Protein AF-A0A948FM49-F1 (afdb_monomer)

Structure (mmCIF, N/CA/C/O backbone):
data_AF-A0A948FM49-F1
#
_entry.id   AF-A0A948FM49-F1
#
loop_
_atom_site.group_PDB
_atom_site.id
_atom_site.type_symbol
_atom_site.label_atom_id
_atom_site.label_alt_id
_atom_site.label_comp_id
_atom_site.label_asym_id
_atom_site.label_entity_id
_atom_site.label_seq_id
_atom_site.pdbx_PDB_ins_code
_atom_site.Cartn_x
_atom_site.Cartn_y
_atom_site.Cartn_z
_atom_site.occupancy
_atom_site.B_iso_or_equiv
_atom_site.auth_seq_id
_atom_site.auth_comp_id
_atom_site.auth_asym_id
_atom_site.auth_atom_id
_atom_site.pdbx_PDB_model_num
ATOM 1 N N . MET A 1 1 ? -2.551 8.325 7.011 1.00 91.44 1 MET A N 1
ATOM 2 C CA . MET A 1 1 ? -2.493 7.327 5.920 1.00 91.44 1 MET A CA 1
ATOM 3 C C . MET A 1 1 ? -3.037 7.851 4.592 1.00 91.44 1 MET A C 1
ATOM 5 O O . MET A 1 1 ? -2.312 7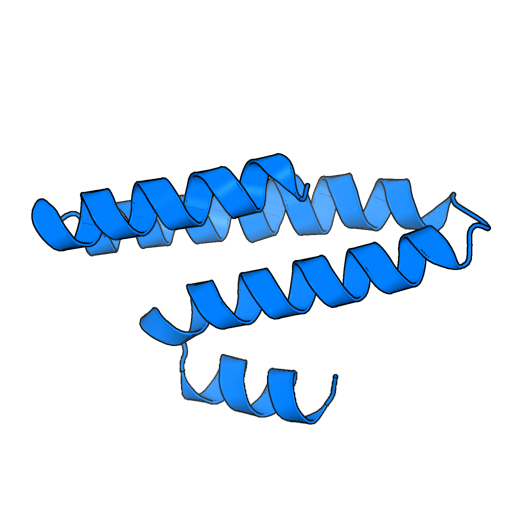.812 3.611 1.00 91.44 1 MET A O 1
ATOM 9 N N . LEU A 1 2 ? -4.259 8.393 4.535 1.00 93.12 2 LEU A N 1
ATOM 10 C CA . LEU A 1 2 ? -4.862 8.874 3.277 1.00 93.12 2 LEU A CA 1
ATOM 11 C C . LEU A 1 2 ? -3.996 9.892 2.513 1.00 93.12 2 LEU A C 1
ATOM 13 O O . LEU A 1 2 ? -3.799 9.755 1.310 1.00 93.12 2 LEU A O 1
ATOM 17 N N . THR A 1 3 ? -3.401 10.860 3.216 1.00 95.31 3 THR A N 1
ATOM 18 C CA . THR A 1 3 ? -2.456 11.818 2.615 1.00 95.31 3 THR A CA 1
ATOM 19 C C . THR A 1 3 ? -1.240 11.124 2.002 1.00 95.31 3 THR A C 1
ATOM 21 O O . THR A 1 3 ? -0.793 11.505 0.926 1.00 95.31 3 THR A O 1
ATOM 24 N N . ARG A 1 4 ? -0.733 10.071 2.656 1.00 94.88 4 ARG A N 1
ATOM 25 C CA . ARG A 1 4 ? 0.411 9.290 2.175 1.00 94.88 4 ARG A CA 1
ATOM 26 C C . ARG A 1 4 ? 0.062 8.509 0.910 1.00 94.88 4 ARG A C 1
ATOM 28 O O . ARG A 1 4 ? 0.844 8.500 -0.028 1.00 94.88 4 ARG A O 1
ATOM 35 N N . ILE A 1 5 ? -1.136 7.927 0.857 1.00 96.06 5 ILE A N 1
ATOM 36 C CA . ILE A 1 5 ? -1.659 7.263 -0.344 1.00 96.06 5 ILE A CA 1
ATOM 37 C C . ILE A 1 5 ? -1.776 8.264 -1.495 1.00 96.06 5 ILE A C 1
ATOM 39 O O . ILE A 1 5 ? -1.298 7.984 -2.587 1.00 96.06 5 ILE A O 1
ATOM 43 N N . LYS A 1 6 ? -2.341 9.455 -1.255 1.00 96.50 6 LYS A N 1
ATOM 44 C CA . LYS A 1 6 ? -2.423 10.511 -2.276 1.00 96.50 6 LYS A CA 1
ATOM 45 C C . LYS A 1 6 ? -1.043 10.863 -2.848 1.00 96.50 6 LYS A C 1
ATOM 47 O O . LYS A 1 6 ? -0.915 10.995 -4.059 1.00 96.50 6 LYS A O 1
ATOM 52 N N . GLN A 1 7 ? -0.027 10.985 -1.991 1.00 97.12 7 GLN A N 1
ATOM 53 C CA . GLN A 1 7 ? 1.353 11.229 -2.422 1.00 97.12 7 GLN A CA 1
ATOM 54 C C . GLN A 1 7 ? 1.900 10.079 -3.275 1.00 97.12 7 GLN A C 1
ATOM 56 O O . GLN A 1 7 ? 2.504 10.339 -4.306 1.00 97.12 7 GLN A O 1
ATOM 61 N N . LEU A 1 8 ? 1.645 8.822 -2.898 1.00 96.88 8 LEU A N 1
ATOM 62 C CA . LEU A 1 8 ? 2.097 7.666 -3.679 1.00 96.88 8 LEU A CA 1
ATOM 63 C C . LEU A 1 8 ? 1.538 7.657 -5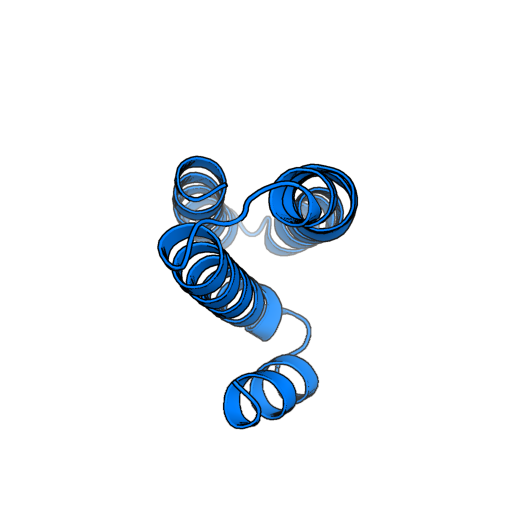.106 1.00 96.88 8 LEU A C 1
ATOM 65 O O . LEU A 1 8 ? 2.271 7.313 -6.022 1.00 96.88 8 LEU A O 1
ATOM 69 N N . TYR A 1 9 ? 0.283 8.064 -5.319 1.00 96.50 9 TYR A N 1
ATOM 70 C CA . TYR A 1 9 ? -0.261 8.188 -6.679 1.00 96.50 9 TYR A CA 1
ATOM 71 C C . TYR A 1 9 ? 0.477 9.259 -7.499 1.00 96.50 9 TYR A C 1
ATOM 73 O O . TYR A 1 9 ? 0.854 9.003 -8.634 1.00 96.50 9 TYR A O 1
ATOM 81 N N . GLN A 1 10 ? 0.766 10.423 -6.908 1.00 96.38 10 GLN A N 1
ATOM 82 C CA . GLN A 1 10 ? 1.524 11.487 -7.589 1.00 96.38 10 GLN A CA 1
ATOM 83 C C . GLN A 1 10 ? 2.962 11.056 -7.922 1.00 96.38 10 GLN A C 1
ATOM 85 O O . GLN A 1 10 ? 3.523 11.407 -8.962 1.00 96.38 10 GLN A O 1
ATOM 90 N N . GLU A 1 11 ? 3.575 10.291 -7.024 1.00 96.56 11 GLU A N 1
ATOM 91 C CA . GLU A 1 11 ? 4.910 9.735 -7.222 1.00 96.56 11 GLU A CA 1
ATOM 92 C C . GLU A 1 11 ? 4.919 8.621 -8.272 1.00 96.56 11 GLU A C 1
ATOM 94 O O . GLU A 1 11 ? 5.877 8.541 -9.037 1.00 96.56 11 GLU A O 1
ATOM 99 N N . LEU A 1 12 ? 3.863 7.805 -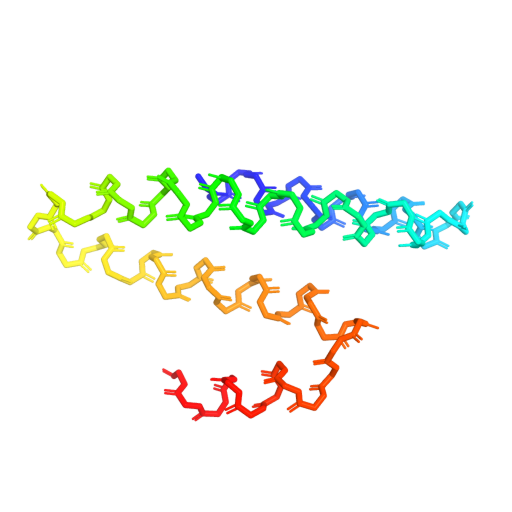8.350 1.00 96.19 12 LEU A N 1
ATOM 100 C CA . LEU A 1 12 ? 3.696 6.799 -9.398 1.00 96.19 12 LEU A CA 1
ATOM 101 C C . LEU A 1 12 ? 3.632 7.458 -10.777 1.00 96.19 12 LEU A C 1
ATOM 103 O O . LEU A 1 12 ? 4.373 7.048 -11.668 1.00 96.19 12 LEU A O 1
ATOM 107 N N . ASP A 1 13 ? 2.817 8.503 -10.938 1.00 94.88 13 ASP A N 1
ATOM 108 C CA . ASP A 1 13 ? 2.725 9.252 -12.199 1.00 94.88 13 ASP A CA 1
ATOM 109 C C . ASP A 1 13 ? 4.107 9.772 -12.624 1.00 94.88 13 ASP A C 1
ATOM 111 O O . ASP A 1 13 ? 4.539 9.611 -13.767 1.00 94.88 13 ASP A O 1
ATOM 115 N N . THR A 1 14 ? 4.860 10.317 -11.665 1.00 95.88 14 THR A N 1
ATOM 116 C CA . THR A 1 14 ? 6.230 10.793 -11.895 1.00 95.88 14 THR A CA 1
ATOM 117 C C . THR A 1 14 ? 7.171 9.645 -12.277 1.00 95.88 14 THR A C 1
ATOM 119 O O . THR A 1 14 ? 7.963 9.777 -13.213 1.00 95.88 14 THR A O 1
ATOM 122 N N . ALA A 1 15 ? 7.085 8.501 -11.594 1.00 95.44 15 ALA A N 1
ATOM 123 C CA . ALA A 1 15 ? 7.903 7.320 -11.865 1.00 95.44 15 ALA A CA 1
ATOM 124 C C . ALA A 1 15 ? 7.616 6.721 -13.249 1.00 95.44 15 ALA A C 1
ATOM 126 O O . ALA A 1 15 ? 8.549 6.288 -13.926 1.00 95.44 15 ALA A O 1
ATOM 127 N N . MET A 1 16 ? 6.359 6.751 -13.704 1.00 93.25 16 MET A N 1
ATOM 128 C CA . MET A 1 16 ? 5.973 6.331 -15.056 1.00 93.25 16 MET A CA 1
ATOM 129 C C . MET A 1 16 ? 6.593 7.236 -16.123 1.00 93.25 16 MET A C 1
ATOM 131 O O . MET A 1 16 ? 7.111 6.736 -17.117 1.00 93.25 16 MET A O 1
ATOM 135 N N . MET A 1 17 ? 6.606 8.553 -15.903 1.00 95.31 17 MET A N 1
ATOM 136 C CA . MET A 1 17 ? 7.200 9.511 -16.847 1.00 95.31 17 MET A CA 1
ATOM 137 C C . MET A 1 17 ? 8.732 9.460 -1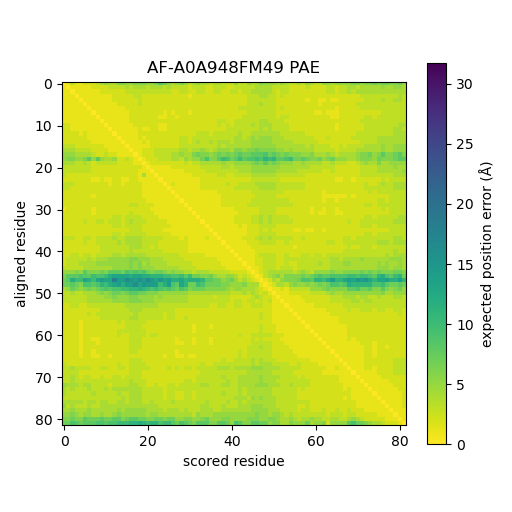6.890 1.00 95.31 17 MET A C 1
ATOM 139 O O . MET A 1 17 ? 9.333 9.798 -17.906 1.00 95.31 17 MET A O 1
ATOM 143 N N . THR A 1 18 ? 9.369 9.055 -15.792 1.00 94.94 18 THR A N 1
ATOM 144 C CA . THR A 1 18 ? 10.833 9.075 -15.624 1.00 94.94 18 THR A CA 1
ATOM 145 C C . THR A 1 18 ? 11.482 7.693 -15.689 1.00 94.94 18 THR A C 1
ATOM 147 O O . THR A 1 18 ? 12.690 7.574 -15.502 1.00 94.94 18 THR A O 1
ATOM 150 N N . ASN A 1 19 ? 10.696 6.652 -15.978 1.00 91.12 19 ASN A N 1
ATOM 151 C CA . ASN A 1 19 ? 11.131 5.255 -16.027 1.00 91.12 19 ASN A CA 1
ATOM 152 C C . ASN A 1 19 ? 11.756 4.742 -14.706 1.00 91.12 19 ASN A C 1
ATOM 154 O O . ASN A 1 19 ? 12.615 3.865 -14.720 1.00 91.12 19 ASN A O 1
ATOM 158 N N . MET A 1 20 ? 11.303 5.272 -13.561 1.00 95.50 20 MET A N 1
ATOM 159 C CA . MET A 1 20 ? 11.758 4.916 -12.202 1.00 95.50 20 MET A CA 1
ATOM 160 C C . MET A 1 20 ? 10.762 3.998 -11.465 1.00 95.50 20 MET A C 1
ATOM 162 O O . MET A 1 20 ? 10.546 4.090 -10.253 1.00 95.50 20 MET A O 1
ATOM 166 N N . ILE A 1 21 ? 10.082 3.125 -12.212 1.00 94.50 21 ILE A N 1
ATOM 167 C CA . ILE A 1 21 ? 9.088 2.188 -11.667 1.00 94.50 21 ILE A CA 1
ATOM 168 C C . ILE A 1 21 ? 9.698 1.188 -10.666 1.00 94.50 21 ILE A C 1
ATOM 170 O O . ILE A 1 21 ? 9.055 0.916 -9.649 1.00 94.50 21 ILE A O 1
ATOM 174 N N . PRO A 1 22 ? 10.914 0.645 -10.856 1.00 94.56 22 PRO A N 1
ATOM 175 C CA . PRO A 1 22 ? 11.528 -0.231 -9.855 1.00 94.56 22 PRO A CA 1
ATOM 176 C C . PRO A 1 22 ? 11.764 0.458 -8.500 1.00 94.56 22 PRO A C 1
ATOM 178 O O . PRO A 1 22 ? 11.512 -0.134 -7.446 1.00 94.56 22 PRO A O 1
ATOM 181 N N . GLU A 1 23 ? 12.210 1.714 -8.506 1.00 95.31 23 GLU A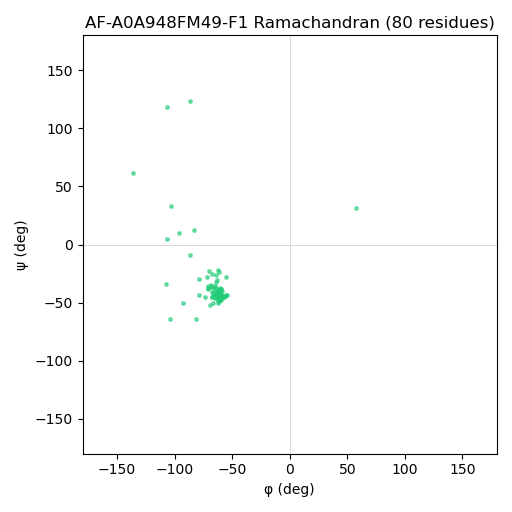 N 1
ATOM 182 C CA . GLU A 1 23 ? 12.455 2.526 -7.310 1.00 95.31 23 GLU A CA 1
ATOM 183 C C . GLU A 1 23 ? 11.149 2.835 -6.581 1.00 95.31 23 GLU A C 1
ATOM 185 O O . GLU A 1 23 ? 11.078 2.702 -5.354 1.00 95.31 23 GLU A O 1
ATOM 190 N N . PHE A 1 24 ? 10.098 3.174 -7.334 1.00 97.12 24 PHE A N 1
ATOM 191 C CA . PHE A 1 24 ? 8.758 3.333 -6.774 1.00 97.12 24 PHE A CA 1
ATOM 192 C C . PHE A 1 24 ? 8.281 2.044 -6.096 1.00 97.12 24 PHE A C 1
ATOM 194 O O . PHE A 1 24 ? 7.736 2.102 -4.997 1.00 97.12 24 PHE A O 1
ATOM 201 N N . GLY A 1 25 ? 8.561 0.876 -6.683 1.00 96.25 25 GLY A N 1
ATOM 202 C CA . GLY A 1 25 ? 8.176 -0.420 -6.121 1.00 96.25 25 GLY A CA 1
ATOM 203 C C . GLY A 1 25 ? 8.806 -0.683 -4.754 1.00 96.25 25 GLY A C 1
ATOM 204 O O . GLY A 1 25 ? 8.108 -1.068 -3.817 1.00 96.25 25 GLY A O 1
ATOM 205 N N . LYS A 1 26 ? 10.107 -0.400 -4.599 1.00 95.94 26 LYS A N 1
ATOM 206 C CA . LYS A 1 26 ? 10.797 -0.502 -3.298 1.00 95.94 26 LYS A CA 1
ATOM 207 C C . LYS A 1 26 ? 10.157 0.416 -2.258 1.00 95.94 26 LYS A C 1
ATOM 209 O O . LYS A 1 26 ? 9.817 -0.027 -1.164 1.00 95.94 26 LYS A O 1
ATOM 214 N N . LYS A 1 27 ? 9.911 1.672 -2.633 1.00 96.56 27 LYS A N 1
ATOM 215 C CA . LYS A 1 27 ? 9.259 2.653 -1.760 1.00 96.56 27 LYS A CA 1
ATOM 216 C C . LYS A 1 27 ? 7.839 2.237 -1.374 1.00 96.56 27 LYS A C 1
ATOM 218 O O . LYS A 1 27 ? 7.441 2.415 -0.225 1.00 96.56 27 LYS A O 1
ATOM 223 N N . LEU A 1 28 ? 7.074 1.692 -2.317 1.00 97.12 28 LEU A N 1
ATOM 224 C CA . LEU A 1 28 ? 5.725 1.198 -2.071 1.00 97.12 28 LEU A CA 1
ATOM 225 C C . LEU A 1 28 ? 5.751 0.075 -1.029 1.00 97.12 28 LEU A C 1
ATOM 227 O O . LEU A 1 28 ? 4.979 0.126 -0.075 1.00 97.12 28 LEU A O 1
ATOM 231 N N . VAL A 1 29 ? 6.672 -0.886 -1.156 1.00 96.56 29 VAL A N 1
ATOM 232 C CA . VAL A 1 29 ? 6.855 -1.963 -0.168 1.00 96.56 29 VAL A CA 1
ATOM 233 C C . VAL A 1 29 ? 7.191 -1.403 1.216 1.00 96.56 29 VAL A C 1
ATOM 235 O O . VAL A 1 29 ? 6.585 -1.832 2.201 1.00 96.56 29 VAL A O 1
ATOM 238 N N . ASP A 1 30 ? 8.081 -0.413 1.304 1.00 96.56 30 ASP A N 1
ATOM 239 C CA . ASP A 1 30 ? 8.433 0.226 2.578 1.00 96.56 30 ASP A CA 1
ATOM 240 C C . ASP A 1 30 ? 7.228 0.916 3.228 1.00 96.56 30 ASP A C 1
ATOM 242 O O . ASP A 1 30 ? 6.982 0.748 4.425 1.00 96.56 30 ASP A O 1
ATOM 246 N N . VAL A 1 31 ? 6.427 1.649 2.447 1.00 97.00 31 VAL A N 1
ATOM 247 C CA . VAL A 1 31 ? 5.216 2.315 2.953 1.00 97.00 31 VAL A CA 1
ATOM 248 C C . VAL A 1 31 ? 4.166 1.294 3.395 1.00 97.00 31 VAL A C 1
ATOM 250 O O . VAL A 1 31 ? 3.555 1.468 4.449 1.00 97.00 31 VAL A O 1
ATOM 253 N N . ILE A 1 32 ? 3.967 0.207 2.646 1.00 96.56 32 ILE A N 1
ATOM 254 C CA . ILE A 1 32 ? 3.036 -0.861 3.039 1.00 96.56 32 ILE A CA 1
ATOM 255 C C . ILE A 1 32 ? 3.502 -1.510 4.346 1.00 96.56 32 ILE A C 1
ATOM 257 O O . ILE A 1 32 ? 2.732 -1.619 5.298 1.00 96.56 32 ILE A O 1
ATOM 261 N N . SER A 1 33 ? 4.767 -1.915 4.422 1.00 96.56 33 SER A N 1
ATOM 262 C CA . SER A 1 33 ? 5.302 -2.638 5.576 1.00 96.56 33 SER A CA 1
ATOM 263 C C . SER A 1 33 ? 5.346 -1.767 6.833 1.00 96.56 33 SER A C 1
ATOM 265 O O . SER A 1 33 ? 4.857 -2.159 7.895 1.00 96.56 33 SER A O 1
ATOM 267 N N . TYR A 1 34 ? 5.916 -0.567 6.732 1.00 96.50 34 TYR A N 1
ATOM 268 C CA . TYR A 1 34 ? 6.212 0.256 7.898 1.00 96.50 34 TYR A CA 1
ATOM 269 C C . TYR A 1 34 ? 5.087 1.236 8.240 1.00 96.50 34 TYR A C 1
ATOM 271 O O . TYR A 1 34 ? 4.641 1.275 9.388 1.00 96.50 34 TYR A O 1
ATOM 279 N N . ASP A 1 35 ? 4.599 2.009 7.269 1.00 95.81 35 ASP A N 1
ATOM 280 C CA . ASP A 1 35 ? 3.586 3.034 7.542 1.00 95.8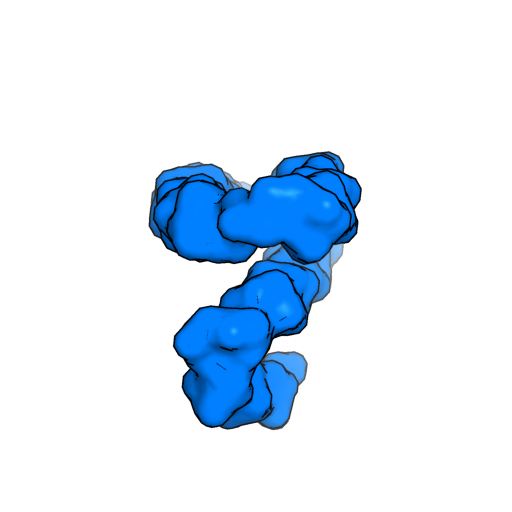1 35 ASP A CA 1
ATOM 281 C C . ASP A 1 35 ? 2.188 2.423 7.684 1.00 95.81 35 ASP A C 1
ATOM 283 O O . ASP A 1 35 ? 1.447 2.793 8.596 1.00 95.81 35 ASP A O 1
ATOM 287 N N . PHE A 1 36 ? 1.818 1.483 6.810 1.00 96.44 36 PHE A N 1
ATOM 288 C CA . PHE A 1 36 ? 0.496 0.863 6.854 1.00 96.44 36 PHE A CA 1
ATOM 289 C C . PHE A 1 36 ? 0.426 -0.254 7.902 1.00 96.44 36 PHE A C 1
ATOM 291 O O . PHE A 1 36 ? -0.280 -0.102 8.897 1.00 96.44 36 PHE A O 1
ATOM 298 N N . CYS A 1 37 ? 1.185 -1.341 7.739 1.00 95.44 37 CYS A N 1
ATOM 299 C CA . CYS A 1 37 ? 1.060 -2.514 8.607 1.00 95.44 37 CYS A CA 1
ATOM 300 C C . CYS A 1 37 ? 1.555 -2.262 10.038 1.00 95.44 37 CYS A C 1
ATOM 302 O O . CYS A 1 37 ? 0.825 -2.522 10.988 1.00 95.44 37 CYS A O 1
ATOM 304 N N . ARG A 1 38 ? 2.776 -1.742 10.223 1.00 96.19 38 ARG A N 1
ATOM 305 C CA . ARG A 1 38 ? 3.358 -1.585 11.573 1.00 96.19 38 ARG A CA 1
ATOM 306 C C . ARG A 1 38 ? 2.842 -0.381 12.351 1.00 96.19 38 ARG A C 1
ATOM 308 O O . ARG A 1 38 ? 2.858 -0.414 13.575 1.00 96.19 38 ARG A O 1
ATOM 315 N N . LYS A 1 39 ? 2.454 0.700 11.672 1.00 95.25 39 LYS A N 1
ATOM 316 C CA . LYS A 1 39 ? 1.972 1.919 12.337 1.00 95.25 39 LYS A CA 1
ATOM 317 C C . LYS A 1 39 ? 0.463 2.042 12.254 1.00 95.25 39 LYS A C 1
ATOM 319 O O . LYS A 1 39 ? -0.204 2.047 13.280 1.00 95.25 39 LYS A O 1
ATOM 324 N N . TYR A 1 40 ? -0.079 2.177 11.048 1.00 94.75 40 TYR A N 1
ATOM 325 C CA . TYR A 1 40 ? -1.478 2.551 10.883 1.00 94.75 40 TYR A CA 1
ATOM 326 C C . TYR A 1 40 ? -2.450 1.468 11.365 1.00 94.75 40 TYR A C 1
ATOM 328 O O . TYR A 1 40 ? -3.380 1.802 12.098 1.00 94.75 40 TYR A O 1
ATOM 336 N N . ILE A 1 41 ? -2.224 0.194 11.024 1.00 94.44 41 ILE A N 1
ATOM 337 C CA . ILE A 1 41 ? -3.052 -0.914 11.527 1.00 94.44 41 ILE A CA 1
ATOM 338 C C . ILE A 1 41 ? -2.939 -1.006 13.050 1.00 94.44 41 ILE A C 1
ATOM 340 O O . ILE A 1 41 ? -3.962 -1.038 13.725 1.00 94.44 41 ILE A O 1
ATOM 344 N N . GLU A 1 42 ? -1.722 -0.987 13.601 1.00 94.00 42 GLU A N 1
ATOM 345 C CA . GLU A 1 42 ? -1.517 -1.095 15.053 1.00 94.00 42 GLU A CA 1
ATOM 346 C C . GLU A 1 42 ? -2.211 0.027 15.832 1.00 94.00 42 GLU A C 1
ATOM 348 O O . GLU A 1 42 ? -2.897 -0.248 16.809 1.00 94.00 42 GLU A O 1
ATOM 353 N N . ILE A 1 43 ? 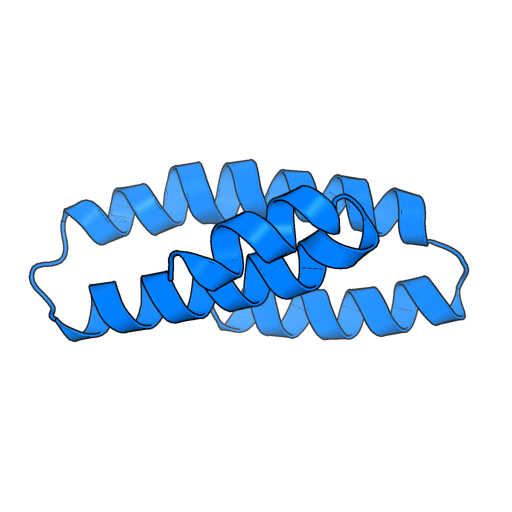-2.120 1.278 15.371 1.00 91.94 43 ILE A N 1
ATOM 354 C CA . ILE A 1 43 ? -2.830 2.404 16.000 1.00 91.94 43 ILE A CA 1
ATOM 355 C C . ILE A 1 43 ? -4.350 2.223 15.879 1.00 91.94 43 ILE A C 1
ATOM 357 O O . ILE A 1 43 ? -5.087 2.527 16.816 1.00 91.94 43 ILE A O 1
ATOM 361 N N . SER A 1 44 ? -4.826 1.711 14.742 1.00 91.31 44 SER A N 1
ATOM 362 C CA . SER A 1 44 ? -6.258 1.536 14.479 1.00 91.31 44 SER A CA 1
ATOM 363 C C . SER A 1 44 ? -6.910 0.479 15.376 1.00 91.31 44 SER A C 1
ATOM 365 O O . SER A 1 44 ? -8.100 0.598 15.648 1.00 91.31 44 SER A O 1
ATOM 367 N N . LYS A 1 45 ? -6.154 -0.501 15.897 1.00 90.12 45 LYS A N 1
ATOM 368 C CA . LYS A 1 45 ? -6.663 -1.522 16.840 1.00 90.12 45 LYS A CA 1
ATOM 369 C C . LYS A 1 45 ? -7.189 -0.943 18.153 1.00 90.12 45 LYS A C 1
ATOM 371 O O . LYS A 1 45 ? -7.989 -1.588 18.816 1.00 90.12 45 LYS A O 1
ATOM 376 N N . TYR A 1 46 ? -6.729 0.246 18.530 1.00 91.19 46 TYR A N 1
ATOM 377 C CA . TYR A 1 46 ? -7.145 0.933 19.754 1.00 91.19 46 TYR A CA 1
ATOM 378 C C . TYR A 1 46 ? -8.267 1.949 19.506 1.00 91.19 46 TYR A C 1
ATOM 380 O O . TYR A 1 46 ? -8.560 2.774 20.368 1.00 91.19 46 TYR A O 1
ATOM 388 N N . SER A 1 47 ? -8.857 1.949 18.308 1.00 88.81 47 SER A N 1
ATOM 389 C CA . SER A 1 47 ? -9.935 2.855 17.939 1.00 88.81 47 SER A CA 1
ATOM 390 C C . SER A 1 47 ? -11.266 2.112 17.889 1.00 88.81 47 SER A C 1
ATOM 392 O O . SER A 1 47 ? -11.469 1.274 17.020 1.00 88.81 47 SER A O 1
ATOM 394 N N . ASP A 1 48 ? -12.214 2.511 18.737 1.00 84.44 48 ASP A N 1
ATOM 395 C CA . ASP A 1 48 ? -13.583 1.965 18.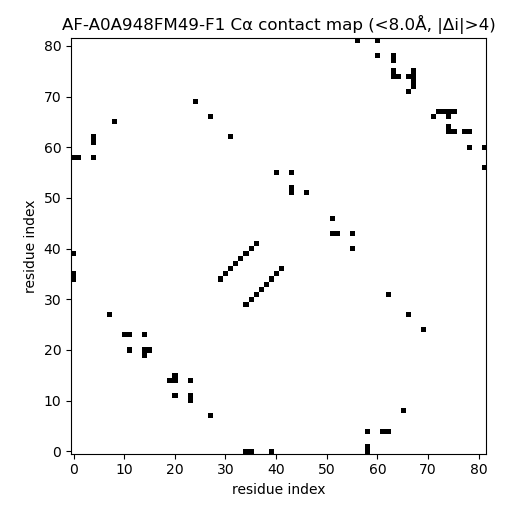736 1.00 84.44 48 ASP A CA 1
ATOM 396 C C . ASP A 1 48 ? -14.505 2.640 17.698 1.00 84.44 48 ASP A C 1
ATOM 398 O O . ASP A 1 48 ? -15.729 2.510 17.727 1.00 84.44 48 ASP A O 1
ATOM 402 N N . SER A 1 49 ? -13.936 3.421 16.776 1.00 91.12 49 SER A N 1
ATOM 403 C CA . SER A 1 49 ? -14.715 4.166 15.789 1.00 91.12 49 SER A CA 1
ATOM 404 C C . SER A 1 49 ? -15.016 3.316 14.559 1.00 91.12 49 SER A C 1
ATOM 406 O O . SER A 1 49 ? -14.112 2.912 13.829 1.00 91.12 49 SER A O 1
ATOM 408 N N . VAL A 1 50 ? -16.305 3.174 14.236 1.00 86.62 50 VAL A N 1
ATOM 409 C CA . VAL A 1 50 ? -16.791 2.566 12.979 1.00 86.62 50 VAL A CA 1
ATOM 410 C C . VAL A 1 50 ? -16.199 3.259 11.741 1.00 86.62 50 VAL A C 1
ATOM 412 O O . VAL A 1 50 ? -16.038 2.654 10.681 1.00 86.62 50 VAL A O 1
ATOM 415 N N . LEU A 1 51 ? -15.854 4.547 11.851 1.00 91.00 51 LEU A N 1
ATOM 416 C CA . LEU A 1 51 ? -15.203 5.269 10.761 1.00 91.00 51 LEU A CA 1
ATOM 417 C C . LEU A 1 51 ? -13.774 4.764 10.520 1.00 91.00 51 LEU A C 1
ATOM 419 O O . LEU A 1 51 ? -13.342 4.718 9.369 1.00 91.00 51 LEU A O 1
ATOM 423 N N . THR A 1 52 ? -13.052 4.372 11.571 1.00 91.25 52 THR A N 1
ATOM 424 C CA . THR A 1 52 ? -11.669 3.891 11.467 1.00 91.25 52 THR A CA 1
ATOM 425 C C . THR A 1 52 ? -11.593 2.633 10.613 1.00 91.25 52 THR A C 1
ATOM 427 O O . THR A 1 52 ? -10.766 2.570 9.705 1.00 91.25 52 THR A O 1
ATOM 430 N N . GLU A 1 53 ? -12.502 1.679 10.822 1.00 89.38 53 GLU A N 1
ATOM 431 C CA . GLU A 1 53 ? -12.575 0.453 10.022 1.00 89.38 53 GLU A CA 1
ATOM 432 C C . GLU A 1 53 ? -12.827 0.756 8.537 1.00 89.38 53 GLU A C 1
ATOM 434 O O . GLU A 1 53 ? -12.092 0.288 7.666 1.00 89.38 53 GLU A O 1
ATOM 439 N N . LYS A 1 54 ? -13.796 1.632 8.237 1.00 92.12 54 LYS A N 1
ATOM 440 C CA . LYS A 1 54 ? -14.102 2.047 6.856 1.00 92.12 54 LYS A CA 1
ATOM 441 C C . LYS A 1 54 ? -12.914 2.721 6.175 1.00 92.12 54 LYS A C 1
ATOM 443 O O . LYS A 1 54 ? -12.623 2.441 5.013 1.00 92.12 54 LYS A O 1
ATOM 448 N N . VAL A 1 55 ? -12.219 3.612 6.882 1.00 93.38 55 VAL A N 1
ATOM 449 C CA . VAL A 1 55 ? -11.040 4.304 6.341 1.00 93.38 55 VAL A CA 1
ATOM 450 C C . VAL A 1 55 ? -9.877 3.331 6.150 1.00 93.38 55 VAL A C 1
ATOM 452 O O . VAL A 1 55 ? -9.153 3.446 5.162 1.00 93.38 55 VAL A O 1
ATOM 455 N N . MET A 1 56 ? -9.714 2.356 7.044 1.00 93.31 56 MET A N 1
ATOM 456 C CA . MET A 1 56 ? -8.695 1.317 6.924 1.00 93.31 56 MET A CA 1
ATOM 457 C C . MET A 1 56 ? -8.941 0.419 5.714 1.00 93.31 56 MET A C 1
ATOM 459 O O . MET A 1 56 ? -8.017 0.215 4.928 1.00 93.31 56 MET A O 1
ATOM 463 N N . MET A 1 57 ? -10.179 -0.031 5.504 1.00 93.06 57 MET A N 1
ATOM 464 C CA . MET A 1 57 ? -10.562 -0.790 4.309 1.00 93.06 57 MET A CA 1
ATOM 465 C C . MET A 1 57 ? -10.360 0.033 3.036 1.00 93.06 57 MET A C 1
ATOM 467 O O . MET A 1 57 ? -9.745 -0.434 2.081 1.00 93.06 57 MET A O 1
ATOM 471 N N . PHE A 1 58 ? -10.771 1.302 3.032 1.00 94.38 58 PHE A N 1
ATOM 472 C CA . PHE A 1 58 ? -10.514 2.186 1.896 1.00 94.38 58 PHE A CA 1
ATOM 473 C C . PHE A 1 58 ? -9.010 2.331 1.604 1.00 94.38 58 PHE A C 1
ATOM 475 O O . PHE A 1 58 ? -8.584 2.260 0.450 1.00 94.38 58 PHE A O 1
ATOM 482 N N . ALA A 1 59 ? -8.190 2.508 2.642 1.00 95.19 59 ALA A N 1
ATOM 483 C CA . ALA A 1 59 ? -6.742 2.613 2.511 1.00 95.19 59 ALA A CA 1
ATOM 484 C C . ALA A 1 59 ? -6.114 1.316 1.972 1.00 95.19 59 ALA A C 1
ATOM 486 O O . ALA A 1 59 ? -5.283 1.390 1.066 1.00 95.19 59 ALA A O 1
ATOM 487 N N . ALA A 1 60 ? -6.542 0.151 2.469 1.00 95.31 60 ALA A N 1
ATOM 488 C CA . ALA A 1 60 ? -6.103 -1.155 1.982 1.00 95.31 60 ALA A CA 1
ATOM 489 C C . ALA A 1 60 ? -6.428 -1.336 0.494 1.00 95.31 60 ALA A C 1
ATOM 491 O O . ALA A 1 60 ? -5.546 -1.682 -0.290 1.00 95.31 60 ALA A O 1
ATOM 492 N N . GLY A 1 61 ? -7.648 -0.994 0.075 1.00 95.56 61 GLY A N 1
ATOM 493 C CA . GLY A 1 61 ? -8.044 -1.072 -1.330 1.00 95.56 61 GLY A CA 1
ATOM 494 C C . GLY A 1 61 ? -7.163 -0.182 -2.208 1.00 95.56 61 GLY A C 1
ATOM 495 O O . GLY A 1 61 ? -6.634 -0.615 -3.231 1.00 95.56 61 GLY A O 1
ATOM 496 N N . LYS A 1 62 ? -6.914 1.061 -1.786 1.00 96.31 62 LYS A N 1
ATOM 497 C CA . LYS A 1 62 ? -6.040 1.971 -2.540 1.00 96.31 62 LYS A CA 1
ATOM 498 C C . LYS A 1 62 ? -4.591 1.500 -2.623 1.00 96.31 62 LYS A C 1
ATOM 500 O O . LYS A 1 62 ? -3.950 1.763 -3.637 1.00 96.31 62 LYS A O 1
ATOM 505 N N . ILE A 1 63 ? -4.094 0.805 -1.604 1.00 95.88 63 ILE A N 1
ATOM 506 C CA . ILE A 1 63 ? -2.783 0.150 -1.630 1.00 95.88 63 ILE A CA 1
ATOM 507 C C . ILE A 1 63 ? -2.775 -1.018 -2.621 1.00 95.88 63 ILE A C 1
ATOM 509 O O . ILE A 1 63 ? -1.837 -1.120 -3.406 1.00 95.88 63 ILE A O 1
ATOM 513 N N . LEU A 1 64 ? -3.807 -1.867 -2.632 1.00 95.81 64 LEU A N 1
ATOM 514 C CA . LEU A 1 64 ? -3.902 -2.991 -3.573 1.00 95.81 64 LEU A CA 1
ATOM 515 C C . LEU A 1 64 ? -3.925 -2.524 -5.032 1.00 95.81 64 LEU A C 1
ATOM 517 O O . LEU A 1 64 ? -3.281 -3.151 -5.874 1.00 95.81 64 LEU A O 1
ATOM 521 N N . GLN A 1 65 ? -4.595 -1.400 -5.307 1.00 95.31 65 GLN A N 1
ATOM 522 C CA . GLN A 1 65 ? -4.584 -0.742 -6.619 1.00 95.31 65 GLN A CA 1
ATOM 523 C C . GLN A 1 65 ? -3.180 -0.279 -7.034 1.00 95.31 65 GLN A C 1
ATOM 525 O O . GLN A 1 65 ? -2.812 -0.419 -8.191 1.00 95.31 65 GLN A O 1
ATOM 530 N N . LEU A 1 66 ? -2.367 0.242 -6.111 1.00 96.12 66 LEU A N 1
ATOM 531 C CA . LEU A 1 66 ? -0.969 0.589 -6.411 1.00 96.12 66 LEU A CA 1
ATOM 532 C C . LEU A 1 66 ? -0.106 -0.668 -6.594 1.00 96.12 66 LEU A C 1
ATOM 534 O O . LEU A 1 66 ? 0.768 -0.719 -7.458 1.00 96.12 66 LEU A O 1
ATOM 538 N N . LEU A 1 67 ? -0.362 -1.700 -5.789 1.00 95.38 67 LEU A N 1
ATOM 539 C CA . LEU A 1 67 ? 0.368 -2.962 -5.823 1.00 95.38 67 LEU A CA 1
ATOM 540 C C . LEU A 1 67 ? 0.074 -3.780 -7.088 1.00 95.38 67 LEU A C 1
ATOM 542 O O . LEU A 1 67 ? 0.914 -4.587 -7.482 1.00 95.38 67 LEU A O 1
ATOM 546 N N . SER A 1 68 ? -1.066 -3.568 -7.757 1.00 95.38 68 SER A N 1
ATOM 547 C CA . SER A 1 68 ? -1.450 -4.341 -8.947 1.00 95.38 68 SER A CA 1
ATOM 548 C C . SER A 1 68 ? -0.471 -4.180 -10.110 1.00 95.38 68 SER A C 1
ATOM 55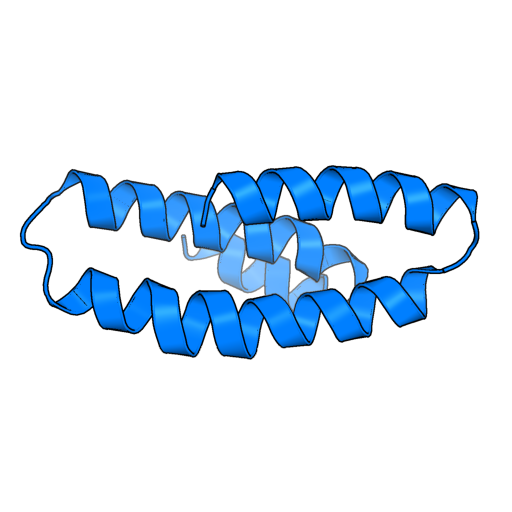0 O O . SER A 1 68 ? -0.391 -5.068 -10.952 1.00 95.38 68 SER A O 1
ATOM 552 N N . LEU A 1 69 ? 0.314 -3.096 -10.136 1.00 93.31 69 LEU A N 1
ATOM 553 C CA . LEU A 1 69 ? 1.409 -2.915 -11.093 1.00 93.31 69 LEU A CA 1
ATOM 554 C C . LEU A 1 69 ? 2.513 -3.977 -10.933 1.00 93.31 69 LEU A C 1
ATOM 556 O O . LEU A 1 69 ? 3.159 -4.348 -11.909 1.00 93.31 69 LEU A O 1
ATOM 560 N N . TYR A 1 70 ? 2.719 -4.471 -9.711 1.00 95.06 70 TYR A N 1
ATOM 561 C CA . TYR A 1 70 ? 3.789 -5.409 -9.357 1.00 95.06 70 TYR A CA 1
ATOM 562 C C . TYR A 1 70 ? 3.279 -6.829 -9.097 1.00 95.06 70 TYR A C 1
ATOM 564 O O . TYR A 1 70 ? 3.973 -7.799 -9.391 1.00 95.06 70 TYR A O 1
ATOM 572 N N . ALA A 1 71 ? 2.077 -6.965 -8.534 1.00 95.56 71 ALA A N 1
ATOM 573 C CA . ALA A 1 71 ? 1.479 -8.243 -8.156 1.00 95.56 71 ALA A CA 1
ATOM 574 C C . ALA A 1 71 ? -0.005 -8.323 -8.573 1.00 95.56 71 ALA A C 1
ATOM 576 O O . ALA A 1 71 ? -0.878 -8.489 -7.717 1.00 95.56 71 ALA A O 1
ATOM 577 N N . PRO A 1 72 ? -0.317 -8.238 -9.881 1.00 95.69 72 PRO A N 1
ATOM 578 C CA . PRO A 1 72 ? -1.688 -8.090 -10.381 1.00 95.69 72 PRO A CA 1
ATOM 579 C C . PRO A 1 72 ? -2.628 -9.210 -9.922 1.00 95.69 72 PRO A C 1
ATOM 581 O O . PRO A 1 72 ? -3.722 -8.938 -9.441 1.00 95.69 72 PRO A O 1
ATOM 584 N N . PHE A 1 73 ? -2.193 -10.471 -9.991 1.00 96.12 73 PHE A N 1
ATOM 585 C CA . PHE A 1 73 ? -3.034 -11.614 -9.617 1.00 96.12 73 PHE A CA 1
ATOM 586 C C . PHE A 1 73 ? -3.364 -11.664 -8.123 1.00 96.12 73 PHE A C 1
ATOM 588 O O . PHE A 1 73 ? -4.459 -12.076 -7.743 1.00 96.12 73 PHE A O 1
ATOM 595 N N . VAL A 1 74 ? -2.412 -11.277 -7.270 1.00 93.94 74 VAL A N 1
ATOM 596 C CA . VAL A 1 74 ? -2.619 -11.252 -5.816 1.00 93.94 74 VAL A CA 1
ATOM 597 C C . VAL A 1 74 ? -3.516 -10.077 -5.450 1.00 93.94 74 VAL A C 1
ATOM 599 O O . VAL A 1 74 ? -4.470 -10.265 -4.698 1.00 93.94 74 VAL A O 1
ATOM 602 N N . SER A 1 75 ? -3.254 -8.901 -6.027 1.00 94.38 75 SER A N 1
ATOM 603 C CA . SER A 1 75 ? -4.091 -7.718 -5.832 1.00 94.38 75 SER A CA 1
ATOM 604 C C . SER A 1 75 ? -5.541 -7.973 -6.230 1.00 94.38 75 SER A C 1
ATOM 606 O O . SER A 1 75 ? -6.430 -7.650 -5.451 1.00 94.38 75 SER A O 1
ATOM 608 N N . GLU A 1 76 ? -5.786 -8.608 -7.379 1.00 94.06 76 GLU A N 1
ATOM 609 C CA . GLU A 1 76 ? -7.143 -8.914 -7.849 1.00 94.06 76 GLU A CA 1
ATOM 610 C C . GLU A 1 76 ? -7.867 -9.895 -6.919 1.00 94.06 76 GLU A C 1
ATOM 612 O O . GLU A 1 76 ? -9.004 -9.661 -6.515 1.00 94.06 76 GLU A O 1
ATOM 617 N N . LYS A 1 77 ? -7.193 -10.977 -6.505 1.00 95.25 77 LYS A N 1
ATOM 618 C CA . LYS A 1 77 ? -7.786 -11.948 -5.574 1.00 95.25 77 LYS A CA 1
ATOM 619 C C . LYS A 1 77 ? -8.158 -11.317 -4.237 1.00 95.25 77 LYS A C 1
ATOM 621 O O . LYS A 1 77 ? -9.200 -11.656 -3.689 1.00 95.25 77 LYS A O 1
ATOM 626 N N . LEU A 1 78 ? -7.312 -10.436 -3.708 1.00 93.69 78 LEU A N 1
ATOM 627 C CA . LEU A 1 78 ? -7.594 -9.733 -2.458 1.00 93.69 78 LEU A CA 1
ATOM 628 C C . LEU A 1 78 ? -8.704 -8.696 -2.632 1.00 93.69 78 LEU A C 1
ATOM 630 O O . LEU A 1 78 ? -9.542 -8.576 -1.749 1.00 93.69 78 LEU A O 1
ATOM 634 N N . TRP A 1 79 ? -8.747 -8.001 -3.769 1.00 91.94 79 TRP A N 1
ATOM 635 C CA . TRP A 1 79 ? -9.791 -7.024 -4.072 1.00 91.94 79 TRP A CA 1
ATOM 636 C C . TRP A 1 79 ? -11.190 -7.649 -4.099 1.00 91.94 79 TRP A C 1
ATOM 638 O O . TRP A 1 79 ? -12.124 -7.059 -3.576 1.00 91.94 79 TRP A O 1
ATOM 648 N N . ILE A 1 80 ? -11.333 -8.862 -4.643 1.00 91.69 80 ILE A N 1
ATOM 649 C CA . ILE A 1 80 ? -12.612 -9.599 -4.665 1.00 91.69 80 ILE A CA 1
ATOM 650 C C . ILE A 1 80 ? -13.106 -9.966 -3.252 1.00 91.69 80 ILE A C 1
ATOM 652 O O . ILE A 1 80 ? -14.303 -10.154 -3.050 1.00 91.69 80 ILE A O 1
ATOM 656 N N . LEU A 1 81 ? -12.198 -10.100 -2.281 1.00 89.75 81 LEU A N 1
ATOM 657 C CA . LEU A 1 81 ? -12.527 -10.463 -0.897 1.00 89.75 81 LEU A CA 1
ATOM 658 C C . LEU A 1 81 ? -12.881 -9.257 -0.014 1.00 89.75 81 LEU A C 1
ATOM 660 O O . LEU A 1 81 ? -13.280 -9.463 1.134 1.00 89.75 81 LEU A O 1
ATOM 664 N N . MET A 1 82 ? -12.682 -8.033 -0.511 1.00 82.75 82 MET A N 1
ATOM 665 C CA . MET A 1 82 ? -12.955 -6.783 0.206 1.00 82.75 82 MET A CA 1
ATOM 666 C C . MET A 1 82 ? -14.368 -6.271 -0.047 1.00 82.75 82 MET A C 1
ATOM 668 O O . MET A 1 82 ? -14.943 -5.733 0.925 1.00 82.75 82 MET A O 1
#

Solvent-accessible surface area (backbone atoms only — not comparable to full-atom values): 4649 Å² total; per-residue (Å²): 107,70,70,57,52,55,48,49,54,57,49,46,57,51,19,66,76,67,74,37,51,71,62,50,49,54,52,51,51,49,44,47,53,50,53,38,54,65,41,47,50,57,59,50,75,78,50,91,46,76,63,56,56,55,52,49,53,53,50,52,52,57,48,36,64,64,42,32,83,82,40,43,74,60,28,52,59,53,57,77,74,107

Secondary structure (DSSP, 8-state):
-HHHHHHHHHHHHHHHHHT-HHHHHHHHHHIIIIIIIIIIIHHHTT---HHHHHHHHHHHHHHHHHHTTT-HHHHHHHHHT-

Sequence (82 aa):
MLTRIKQLYQELDTAMMTNMIPEFGKKLVDVISYDFCRKYIEISKYSDSVLTEKVMMFAAGKILQLLSLYAPFVSEKLWILM

pLDDT: mean 94.21, std 2.77, range [82.75, 97.12]

Radius of gyration: 13.29 Å; Cα contacts (8 Å, |Δi|>4): 47; chains: 1; bounding box: 29×24×37 Å

Foldseek 3Di:
DVVVLVVLVVVCVVCVVVVVVVVSVVVLVCCCVPVLPVPLVVVLVPDPDPVSVVVNVVVVLSSLVVCCVPVVVVSVVVNVVD

Mean predicted aligned error: 2.92 Å